Protein AF-A0A7X1L1H7-F1 (afdb_monomer_lite)

Radius of gyration: 25.66 Å; chains: 1; bounding box: 82×38×70 Å

Secondary structure (DSSP, 8-state):
-----PPTTTTS--TTTTPPP--------S---TT--------------------------EEE-TTS-EEE----TT--SSS-HHHHHHHHHHHHTS---HHHHHHHHHHTT----HHHHHHHHHH-HHHHHHTTSS--TTTS--TT---------------

pLDDT: mean 77.3, std 21.41, range [32.97, 98.25]

Sequence (163 aa):
MFFSKKRPGSKKRKKNRHLKIHDTLSISPENISEGSRFKGYDDYIVQDLVIKPYNIRFRMQRWQTPSGEYITGKLPEHIKGHYNINLVGYILHQYYHADVTQPLIFEQLLELGIDISSGQVNRIINENKDIFHAEKVGGVLKHGFNPKMVIISDDAGQFNSFP

Structure (mmCIF, N/CA/C/O backbone):
data_AF-A0A7X1L1H7-F1
#
_entry.id   AF-A0A7X1L1H7-F1
#
loop_
_atom_site.group_PDB
_atom_site.id
_atom_site.type_symbol
_atom_site.label_atom_id
_atom_site.label_alt_id
_atom_site.label_comp_id
_atom_site.label_asym_id
_atom_site.label_entity_id
_atom_site.label_seq_id
_atom_site.pdbx_PDB_ins_code
_atom_site.Cartn_x
_atom_site.Cartn_y
_atom_site.Cartn_z
_atom_site.occupancy
_atom_site.B_iso_or_equiv
_atom_site.auth_seq_id
_atom_site.auth_comp_id
_atom_site.auth_asym_id
_atom_site.auth_atom_id
_atom_site.pdbx_PDB_model_num
ATOM 1 N N . MET A 1 1 ? 31.788 -27.911 -44.602 1.00 32.97 1 MET A N 1
ATOM 2 C CA . MET A 1 1 ? 31.133 -27.841 -43.274 1.00 32.97 1 MET A CA 1
ATOM 3 C C . MET A 1 1 ? 31.280 -26.426 -42.733 1.00 32.97 1 MET A C 1
ATOM 5 O O . MET A 1 1 ? 32.377 -26.051 -42.343 1.00 32.97 1 MET A O 1
ATOM 9 N N . PHE A 1 2 ? 30.218 -25.618 -42.753 1.00 37.03 2 PHE A N 1
ATOM 10 C CA . PHE A 1 2 ? 30.241 -24.287 -42.140 1.00 37.03 2 PHE A CA 1
ATOM 11 C C . PHE A 1 2 ? 29.903 -24.418 -40.654 1.00 37.03 2 PHE A C 1
ATOM 13 O O . PHE A 1 2 ? 28.761 -24.694 -40.291 1.00 37.03 2 PHE A O 1
ATOM 20 N N . PHE A 1 3 ? 30.905 -24.252 -39.791 1.00 40.56 3 PHE A N 1
ATOM 21 C CA . PHE A 1 3 ? 30.689 -24.166 -38.351 1.00 40.56 3 PHE A CA 1
ATOM 22 C C . PHE A 1 3 ? 29.893 -22.895 -38.042 1.00 40.56 3 PHE A C 1
ATOM 24 O O . PHE A 1 3 ? 30.391 -21.779 -38.186 1.00 40.56 3 PHE A O 1
ATOM 31 N N . SER A 1 4 ? 28.639 -23.063 -37.617 1.00 47.09 4 SER A N 1
ATOM 32 C CA . SER A 1 4 ? 27.816 -21.955 -37.141 1.00 47.09 4 SER A CA 1
ATOM 33 C C . SER A 1 4 ? 28.407 -21.453 -35.817 1.00 47.09 4 SER A C 1
ATOM 35 O O . SER A 1 4 ? 28.351 -22.102 -34.768 1.00 47.09 4 SER A O 1
ATOM 37 N N . LYS A 1 5 ? 29.079 -20.300 -35.878 1.00 49.00 5 LYS A N 1
ATOM 38 C CA . LYS A 1 5 ? 29.622 -19.631 -34.695 1.00 49.00 5 LYS A CA 1
ATOM 39 C C . LYS A 1 5 ? 28.432 -19.115 -33.886 1.00 49.00 5 LYS A C 1
ATOM 41 O O . LYS A 1 5 ? 27.727 -18.204 -34.318 1.00 49.00 5 LYS A O 1
ATOM 46 N N . LYS A 1 6 ? 28.164 -19.733 -32.729 1.00 48.69 6 LYS A N 1
ATOM 47 C CA . LYS A 1 6 ? 27.073 -19.317 -31.831 1.00 48.69 6 LYS A CA 1
ATOM 48 C C . LYS A 1 6 ? 27.195 -17.820 -31.524 1.00 48.69 6 LYS A C 1
ATOM 50 O O . LYS A 1 6 ? 28.256 -17.361 -31.104 1.00 48.69 6 LYS A O 1
ATOM 55 N N . ARG A 1 7 ? 26.096 -17.077 -31.714 1.00 51.44 7 ARG A N 1
ATOM 56 C CA . ARG A 1 7 ? 26.032 -15.627 -31.472 1.00 51.44 7 ARG A CA 1
ATOM 57 C C . ARG A 1 7 ? 26.466 -15.293 -30.029 1.00 51.44 7 ARG A C 1
ATOM 59 O O . ARG A 1 7 ? 26.104 -16.044 -29.105 1.00 51.44 7 ARG A O 1
ATOM 66 N N . PRO A 1 8 ? 27.201 -14.185 -29.810 1.00 40.72 8 PRO A N 1
ATOM 67 C CA . PRO A 1 8 ? 27.507 -13.692 -28.469 1.00 40.72 8 PRO A CA 1
ATOM 68 C C . PRO A 1 8 ? 26.208 -13.529 -27.668 1.00 40.72 8 PRO A C 1
ATOM 70 O O . PRO A 1 8 ? 25.229 -12.992 -28.173 1.00 40.72 8 PRO A O 1
ATOM 73 N N . GLY A 1 9 ? 26.162 -14.051 -26.440 1.00 52.38 9 GLY A N 1
ATOM 74 C CA . GLY A 1 9 ? 24.956 -14.024 -25.598 1.00 52.38 9 GLY A CA 1
ATOM 75 C C . GLY A 1 9 ? 24.072 -15.276 -25.651 1.00 52.38 9 GLY A C 1
ATOM 76 O O . GLY A 1 9 ? 23.193 -15.411 -24.810 1.00 52.38 9 GLY A O 1
ATOM 77 N N . SER A 1 10 ? 24.351 -16.249 -26.526 1.00 55.50 10 SER A N 1
ATOM 78 C CA . SER A 1 10 ? 23.631 -17.541 -26.561 1.00 55.50 10 SER A CA 1
ATOM 79 C C . SER A 1 10 ? 23.728 -18.370 -25.268 1.00 55.50 10 SER A C 1
ATOM 81 O O . SER A 1 10 ? 22.893 -19.240 -25.035 1.00 55.50 10 SER A O 1
ATOM 83 N N . LYS A 1 11 ? 24.727 -18.087 -24.418 1.00 54.75 11 LYS A N 1
ATOM 84 C CA . LYS A 1 11 ? 24.893 -18.667 -23.074 1.00 54.75 11 LYS A CA 1
ATOM 85 C C . LYS A 1 11 ? 24.252 -17.835 -21.951 1.00 54.75 11 LYS A C 1
ATOM 87 O O . LYS A 1 11 ? 24.263 -18.277 -20.807 1.00 54.75 11 LYS A O 1
ATOM 92 N N . LYS A 1 12 ? 23.720 -16.634 -22.225 1.00 58.78 12 LYS A N 1
ATOM 93 C CA . LYS A 1 12 ? 23.050 -15.831 -21.189 1.00 58.78 12 LYS A CA 1
ATOM 94 C C . LYS A 1 12 ? 21.743 -16.525 -20.803 1.00 58.78 12 LYS A C 1
ATOM 96 O O . LYS A 1 12 ? 20.968 -16.921 -21.674 1.00 58.78 12 LYS A O 1
ATOM 101 N N . ARG A 1 13 ? 21.498 -16.665 -19.493 1.00 57.91 13 ARG A N 1
ATOM 102 C CA . ARG A 1 13 ? 20.214 -17.138 -18.952 1.00 57.91 13 ARG A CA 1
ATOM 103 C C . ARG A 1 13 ? 19.091 -16.371 -19.651 1.00 57.91 13 ARG A C 1
ATOM 105 O O . ARG A 1 13 ? 19.108 -15.141 -19.657 1.00 57.91 13 ARG A O 1
ATOM 112 N N . LYS A 1 14 ? 18.124 -17.087 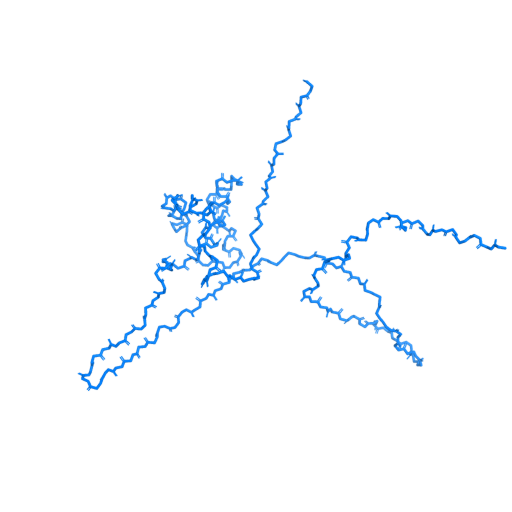-20.235 1.00 61.97 14 LYS A N 1
ATOM 113 C CA . LYS A 1 14 ? 16.901 -16.473 -20.768 1.00 61.97 14 LYS A CA 1
ATOM 114 C C . LYS A 1 14 ? 16.128 -15.886 -19.586 1.00 61.97 14 LYS A C 1
ATOM 116 O O . LYS A 1 14 ? 15.366 -16.604 -18.944 1.00 61.97 14 LYS A O 1
ATOM 121 N N . LYS A 1 15 ? 16.386 -14.613 -19.267 1.00 61.16 15 LYS A N 1
ATOM 122 C CA . LYS A 1 15 ? 15.861 -13.930 -18.072 1.00 61.16 15 LYS A CA 1
ATOM 123 C C . LYS A 1 15 ? 14.330 -14.003 -17.985 1.00 61.16 15 LYS A C 1
ATOM 125 O O . LYS A 1 15 ? 13.802 -14.109 -16.888 1.00 61.16 15 LYS A O 1
ATOM 130 N N . ASN A 1 16 ? 13.656 -14.089 -19.133 1.00 63.66 16 ASN A N 1
ATOM 131 C CA . ASN A 1 16 ? 12.207 -13.923 -19.225 1.00 63.66 16 ASN A CA 1
ATOM 132 C C . ASN A 1 16 ? 11.427 -15.226 -19.478 1.00 63.66 16 ASN A C 1
ATOM 134 O O . ASN A 1 16 ? 10.219 -15.184 -19.662 1.00 63.66 16 ASN A O 1
ATOM 138 N N . ARG A 1 17 ? 12.083 -16.399 -19.499 1.00 65.25 17 ARG A N 1
ATOM 139 C CA . ARG A 1 17 ? 11.444 -17.659 -19.949 1.00 65.25 17 ARG A CA 1
ATOM 140 C C . ARG A 1 17 ? 10.289 -18.139 -19.053 1.00 65.25 17 ARG A C 1
ATOM 142 O O . ARG A 1 17 ? 9.478 -18.933 -19.506 1.00 65.25 17 ARG A O 1
ATOM 149 N N . HIS A 1 18 ? 10.233 -17.681 -17.804 1.00 73.56 18 HIS A N 1
ATOM 150 C CA . HIS A 1 18 ? 9.209 -18.076 -16.831 1.00 73.56 18 HIS A CA 1
ATOM 151 C C . HIS A 1 18 ? 8.449 -16.874 -16.249 1.00 73.56 18 HIS A C 1
ATOM 153 O O . HIS A 1 18 ? 7.765 -17.024 -15.240 1.00 73.56 18 HIS A O 1
ATOM 159 N N . LEU A 1 19 ? 8.586 -15.679 -16.838 1.00 84.19 19 LEU A N 1
ATOM 160 C CA . LEU A 1 19 ? 7.821 -14.520 -16.381 1.00 84.19 19 LEU A CA 1
ATOM 161 C C . LEU A 1 19 ? 6.363 -14.683 -16.806 1.00 84.19 19 LEU A C 1
ATOM 163 O O . LEU A 1 19 ? 6.075 -14.917 -17.980 1.00 84.19 19 LEU A O 1
ATOM 167 N N . LYS A 1 20 ? 5.443 -14.533 -15.853 1.00 87.69 20 LYS A N 1
ATOM 168 C CA . LYS A 1 20 ? 4.022 -14.394 -16.159 1.00 87.69 20 LYS A CA 1
ATOM 169 C C . LYS A 1 20 ? 3.802 -13.027 -16.802 1.00 87.69 20 LYS A C 1
ATOM 171 O O . LYS A 1 20 ? 4.057 -12.003 -16.173 1.00 87.69 20 LYS A O 1
ATOM 176 N N . ILE A 1 21 ? 3.323 -13.022 -18.041 1.00 91.06 21 ILE A N 1
ATOM 177 C CA . ILE A 1 21 ? 2.909 -11.800 -18.731 1.00 91.06 21 ILE A CA 1
ATOM 178 C C . ILE A 1 21 ? 1.514 -11.421 -18.226 1.00 91.06 21 ILE A C 1
ATOM 180 O O . ILE A 1 21 ? 0.589 -12.230 -18.294 1.00 91.06 21 ILE A O 1
ATOM 184 N N . HIS A 1 22 ? 1.394 -10.227 -17.644 1.00 89.69 22 HIS A N 1
ATOM 185 C CA . HIS A 1 22 ? 0.140 -9.728 -17.068 1.00 89.69 22 HIS A CA 1
ATOM 186 C C . HIS A 1 22 ? -0.682 -8.903 -18.066 1.00 89.69 22 HIS A C 1
ATOM 188 O O . HIS A 1 22 ? -1.903 -8.878 -17.939 1.00 89.69 22 HIS A O 1
ATOM 194 N N . ASP A 1 23 ? -0.022 -8.273 -19.042 1.00 91.94 23 ASP A N 1
ATOM 195 C CA . ASP A 1 23 ? -0.640 -7.495 -20.117 1.00 91.94 23 ASP A CA 1
ATOM 196 C C . ASP A 1 23 ? 0.212 -7.587 -21.400 1.00 91.94 23 ASP A C 1
ATOM 198 O O . ASP A 1 23 ? 1.413 -7.859 -21.329 1.00 91.94 23 ASP A O 1
ATOM 202 N N . THR A 1 24 ? -0.391 -7.419 -22.577 1.00 94.94 24 THR A N 1
ATOM 203 C CA . THR A 1 24 ? 0.283 -7.468 -23.886 1.00 94.94 24 THR A CA 1
ATOM 204 C C . THR A 1 24 ? -0.227 -6.346 -24.775 1.00 94.94 24 THR A C 1
ATOM 206 O O . THR A 1 24 ? -1.372 -6.357 -25.220 1.00 94.94 24 THR A O 1
ATOM 209 N N . LEU A 1 25 ? 0.657 -5.397 -25.076 1.00 94.12 25 LEU A N 1
ATOM 210 C CA . LEU A 1 25 ? 0.363 -4.278 -25.960 1.00 94.12 25 LEU A CA 1
ATOM 211 C C . LEU A 1 25 ? 0.985 -4.540 -27.329 1.00 94.12 25 LEU A C 1
ATOM 213 O O . LEU A 1 25 ? 2.197 -4.716 -27.446 1.00 94.12 25 LEU A O 1
ATOM 217 N N . SER A 1 26 ? 0.152 -4.557 -28.369 1.00 93.81 26 SER A N 1
ATOM 218 C CA . SER A 1 26 ? 0.639 -4.609 -29.747 1.00 93.81 26 SER A CA 1
ATOM 219 C C . SER A 1 26 ? 0.935 -3.194 -30.238 1.00 93.81 26 SER A C 1
ATOM 221 O O . SER A 1 26 ? 0.061 -2.329 -30.226 1.00 93.81 26 SER A O 1
ATOM 223 N N . ILE A 1 27 ? 2.181 -2.953 -30.642 1.00 94.50 27 ILE A N 1
ATOM 224 C CA . ILE A 1 27 ? 2.627 -1.659 -31.161 1.00 94.50 27 ILE A CA 1
ATOM 225 C C . ILE A 1 27 ? 2.784 -1.802 -32.671 1.00 94.50 27 ILE A C 1
ATOM 227 O O . ILE A 1 27 ? 3.571 -2.622 -33.145 1.00 94.50 27 ILE A O 1
ATOM 231 N N . SER A 1 28 ? 2.011 -1.021 -33.425 1.00 94.19 28 SER A N 1
ATOM 232 C CA . SER A 1 28 ? 2.164 -0.946 -34.880 1.00 94.19 28 SER A CA 1
ATOM 233 C C . SER A 1 28 ? 3.277 0.044 -35.234 1.00 94.19 28 SER A C 1
ATOM 235 O O . SER A 1 28 ? 3.390 1.072 -34.564 1.00 94.19 28 SER A O 1
ATOM 237 N N . PRO A 1 29 ? 4.089 -0.219 -36.276 1.00 94.69 29 PRO A N 1
ATOM 238 C CA . PRO A 1 29 ? 4.992 0.790 -36.814 1.00 94.69 29 PRO A CA 1
ATOM 239 C C . PRO A 1 29 ? 4.212 2.042 -37.222 1.00 94.69 29 PRO A C 1
ATOM 241 O O . PRO A 1 29 ? 3.144 1.922 -37.820 1.00 94.69 29 PRO A O 1
ATOM 244 N N . GLU A 1 30 ? 4.756 3.228 -36.943 1.00 95.31 30 GLU A N 1
ATOM 245 C CA . GLU A 1 30 ? 4.111 4.502 -37.306 1.00 95.31 30 GLU A CA 1
ATOM 246 C C . GLU A 1 30 ? 3.869 4.622 -38.816 1.00 95.31 30 GLU A C 1
ATOM 248 O O . GLU A 1 30 ? 2.855 5.162 -39.243 1.00 95.31 30 GLU A O 1
ATOM 253 N N . ASN A 1 31 ? 4.785 4.078 -39.623 1.00 94.38 31 ASN A N 1
ATOM 254 C CA . ASN A 1 31 ? 4.695 4.075 -41.076 1.00 94.38 31 ASN A CA 1
ATOM 255 C C . ASN A 1 31 ? 4.874 2.654 -41.609 1.00 94.38 31 ASN A C 1
ATOM 257 O O . ASN A 1 31 ? 5.885 1.999 -41.344 1.00 94.38 31 ASN A O 1
ATOM 261 N N . ILE A 1 32 ? 3.904 2.195 -42.398 1.00 94.50 32 ILE A N 1
ATOM 262 C CA . ILE A 1 32 ? 3.936 0.906 -43.089 1.00 94.50 32 ILE A CA 1
ATOM 263 C C . ILE A 1 32 ? 3.886 1.204 -44.584 1.00 94.50 32 ILE A C 1
ATOM 265 O O . ILE A 1 32 ? 2.923 1.797 -45.066 1.00 94.50 32 ILE A O 1
ATOM 269 N N . SER A 1 33 ? 4.928 0.820 -45.321 1.00 95.69 33 SER A N 1
ATOM 270 C CA . SER A 1 33 ? 4.962 1.027 -46.768 1.00 95.69 33 SER A CA 1
ATOM 271 C C . SER A 1 33 ? 3.885 0.199 -47.468 1.00 95.69 33 SER A C 1
ATOM 273 O O . SER A 1 33 ? 3.625 -0.950 -47.095 1.00 95.69 33 SER A O 1
ATOM 275 N N . GLU A 1 34 ? 3.282 0.774 -48.507 1.00 93.94 34 GLU A N 1
ATOM 276 C CA . GLU A 1 34 ? 2.268 0.105 -49.319 1.00 93.94 34 GLU A CA 1
ATOM 277 C C . GLU A 1 34 ? 2.793 -1.229 -49.879 1.00 93.94 34 GLU A C 1
ATOM 279 O O . GLU A 1 34 ? 3.961 -1.359 -50.253 1.00 93.94 34 GLU A O 1
ATOM 284 N N . GLY A 1 35 ? 1.943 -2.257 -49.871 1.00 95.88 35 GLY A N 1
ATOM 285 C CA . GLY A 1 35 ? 2.323 -3.625 -50.243 1.00 95.88 35 GLY A CA 1
ATOM 286 C C . GLY A 1 35 ? 3.023 -4.429 -49.138 1.00 95.88 35 GLY A C 1
ATOM 287 O O . GLY A 1 35 ? 3.297 -5.617 -49.329 1.00 95.88 35 GLY A O 1
ATOM 288 N N . SER A 1 36 ? 3.289 -3.839 -47.967 1.00 94.62 36 SER A N 1
ATOM 289 C CA . SER A 1 36 ? 3.777 -4.588 -46.804 1.00 94.62 36 SER A CA 1
ATOM 290 C C . SER A 1 36 ? 2.739 -5.589 -46.297 1.00 94.62 36 SER A C 1
ATOM 292 O O . SER A 1 36 ? 1.539 -5.322 -46.290 1.00 94.62 36 SER A O 1
ATOM 294 N N . ARG A 1 37 ? 3.212 -6.740 -45.802 1.00 95.75 37 ARG A N 1
ATOM 295 C CA . ARG A 1 37 ? 2.375 -7.736 -45.117 1.00 95.75 37 ARG A CA 1
ATOM 296 C C . ARG A 1 37 ? 2.825 -7.933 -43.679 1.00 95.75 37 ARG A C 1
ATOM 298 O O . ARG A 1 37 ? 4.021 -7.908 -43.387 1.00 95.75 37 ARG A O 1
ATOM 305 N N . PHE A 1 38 ? 1.872 -8.218 -42.803 1.00 95.56 38 PHE A N 1
ATOM 306 C CA . PHE A 1 38 ? 2.165 -8.597 -41.429 1.00 95.56 38 PHE A CA 1
ATOM 307 C C . PHE A 1 38 ? 2.932 -9.930 -41.376 1.00 95.56 38 PHE A C 1
ATOM 309 O O . PHE A 1 38 ? 2.575 -10.888 -42.065 1.00 95.56 38 PHE A O 1
ATOM 316 N N . LYS A 1 39 ? 4.002 -9.991 -40.572 1.00 95.94 39 LYS A N 1
ATOM 317 C CA . LYS A 1 39 ? 4.869 -11.179 -40.436 1.00 95.94 39 LYS A CA 1
ATOM 318 C C . LYS A 1 39 ? 4.807 -11.828 -39.047 1.00 95.94 39 LYS A C 1
ATOM 320 O O . LYS A 1 39 ? 5.223 -12.974 -38.907 1.00 95.94 39 LYS A O 1
ATOM 325 N N . GLY A 1 40 ? 4.292 -11.124 -38.043 1.00 94.44 40 GLY A N 1
ATOM 326 C CA . GLY A 1 40 ? 4.301 -11.545 -36.643 1.00 94.44 40 GLY A CA 1
ATOM 327 C C . GLY A 1 40 ? 4.816 -10.438 -35.727 1.00 94.44 40 GLY A C 1
ATOM 328 O O . GLY A 1 40 ? 4.977 -9.298 -36.161 1.00 94.44 40 GLY A O 1
ATOM 329 N N . TYR A 1 41 ? 5.081 -10.799 -34.473 1.00 93.81 41 TYR A N 1
ATOM 330 C CA . TYR A 1 41 ? 5.599 -9.899 -33.446 1.00 93.81 41 TYR A CA 1
ATOM 331 C C . TYR A 1 41 ? 7.043 -10.255 -33.087 1.00 93.81 41 TYR A C 1
ATOM 333 O O . TYR A 1 41 ? 7.400 -11.433 -33.029 1.00 93.81 41 TYR A O 1
ATOM 341 N N . ASP A 1 42 ? 7.846 -9.229 -32.818 1.00 90.38 42 ASP A N 1
ATOM 342 C CA . ASP A 1 42 ? 9.113 -9.357 -32.105 1.00 90.38 42 ASP A CA 1
ATOM 343 C C . ASP A 1 42 ? 8.881 -8.898 -30.658 1.00 90.38 42 ASP A C 1
ATOM 345 O O . ASP A 1 42 ? 8.802 -7.702 -30.377 1.00 90.38 42 ASP A O 1
ATOM 349 N N . ASP A 1 43 ? 8.722 -9.853 -29.739 1.00 90.75 43 ASP A N 1
ATOM 350 C CA . ASP A 1 43 ? 8.334 -9.549 -28.358 1.00 90.75 43 ASP A CA 1
ATOM 351 C C . ASP A 1 43 ? 9.446 -8.823 -27.582 1.00 90.75 43 ASP A C 1
ATOM 353 O O . ASP A 1 43 ? 10.581 -9.305 -27.467 1.00 90.75 43 ASP A O 1
ATOM 357 N N . TYR A 1 44 ? 9.089 -7.703 -26.948 1.00 89.75 44 TYR A N 1
ATOM 358 C CA . TYR A 1 44 ? 9.927 -6.984 -25.989 1.00 89.75 44 TYR A CA 1
ATOM 359 C C . TYR A 1 44 ? 9.236 -6.941 -24.622 1.00 89.75 44 TYR A C 1
ATOM 361 O O . TYR A 1 44 ? 8.163 -6.364 -24.474 1.00 89.75 44 TYR A O 1
ATOM 369 N N . ILE A 1 45 ? 9.843 -7.577 -23.615 1.00 89.94 45 ILE A N 1
ATOM 370 C CA . ILE A 1 45 ? 9.237 -7.744 -22.285 1.00 89.94 45 ILE A CA 1
ATOM 371 C C . ILE A 1 45 ? 9.844 -6.738 -21.304 1.00 89.94 45 ILE A C 1
ATOM 373 O O . ILE A 1 45 ? 11.050 -6.787 -21.043 1.00 89.94 45 ILE A O 1
ATOM 377 N N . VAL A 1 46 ? 8.990 -5.905 -20.707 1.00 89.44 46 VAL A N 1
ATOM 378 C CA . VAL A 1 46 ? 9.302 -4.991 -19.596 1.00 89.44 46 VAL A CA 1
ATOM 379 C C . VAL A 1 46 ? 8.655 -5.523 -18.311 1.00 89.44 46 VAL A C 1
ATOM 381 O O . VAL A 1 46 ? 7.542 -6.043 -18.351 1.00 89.44 46 VAL A O 1
ATOM 384 N N . GLN A 1 47 ? 9.362 -5.436 -17.181 1.00 88.88 47 GLN A N 1
ATOM 385 C CA . GLN A 1 47 ? 8.808 -5.714 -15.851 1.00 88.88 47 GLN A CA 1
ATOM 386 C C . GLN A 1 47 ? 8.559 -4.391 -15.134 1.00 88.88 47 GLN A C 1
ATOM 388 O O . GLN A 1 47 ? 9.457 -3.553 -15.093 1.00 88.88 47 GLN A O 1
ATOM 393 N N . ASP A 1 48 ? 7.363 -4.240 -14.576 1.00 88.62 48 ASP A N 1
ATOM 394 C CA . ASP A 1 48 ? 6.906 -3.038 -13.876 1.00 88.62 48 ASP A CA 1
ATOM 395 C C . ASP A 1 48 ? 6.341 -3.404 -12.489 1.00 88.62 48 ASP A C 1
ATOM 397 O O . ASP A 1 48 ? 6.035 -4.574 -12.227 1.00 88.62 48 ASP A O 1
ATOM 401 N N . LEU A 1 49 ? 6.207 -2.415 -11.603 1.00 87.00 49 LEU A N 1
ATOM 402 C CA . LEU A 1 49 ? 5.687 -2.544 -10.243 1.00 87.00 49 LEU A CA 1
ATOM 403 C C . LEU A 1 49 ? 4.374 -1.763 -10.098 1.00 87.00 49 LEU A C 1
ATOM 405 O O . LEU A 1 49 ? 4.355 -0.537 -10.107 1.00 87.00 49 LEU A O 1
ATOM 409 N N . VAL A 1 50 ? 3.267 -2.482 -9.891 1.00 87.56 50 VAL A N 1
ATOM 410 C CA . VAL A 1 50 ? 1.944 -1.876 -9.676 1.00 87.56 50 VAL A CA 1
ATOM 411 C C . VAL A 1 50 ? 1.589 -1.907 -8.191 1.00 87.56 50 VAL A C 1
ATOM 413 O O . VAL A 1 50 ? 1.238 -2.963 -7.662 1.00 87.56 50 VAL A O 1
ATOM 416 N N . ILE A 1 51 ? 1.611 -0.744 -7.536 1.00 85.94 51 ILE A N 1
ATOM 417 C CA . ILE A 1 51 ? 1.124 -0.553 -6.161 1.00 85.94 51 ILE A CA 1
ATOM 418 C C . ILE A 1 51 ? -0.144 0.297 -6.216 1.00 85.94 51 ILE A C 1
ATOM 420 O O . ILE A 1 51 ? -0.156 1.360 -6.832 1.00 85.94 51 ILE A O 1
ATOM 424 N N . LYS A 1 52 ? -1.232 -0.184 -5.607 1.00 87.25 52 LYS A N 1
ATOM 425 C CA . LYS A 1 52 ? -2.502 0.550 -5.534 1.00 87.25 52 LYS A CA 1
ATOM 426 C C . LYS A 1 52 ? -3.386 0.071 -4.380 1.00 87.25 52 LYS A C 1
ATOM 428 O O . LYS A 1 52 ? -3.275 -1.095 -3.986 1.00 87.25 52 LYS A O 1
ATOM 433 N N . PRO A 1 53 ? -4.329 0.902 -3.905 1.00 90.94 53 PRO A N 1
ATOM 434 C CA . PRO A 1 53 ? -5.353 0.489 -2.961 1.00 90.94 53 PRO A CA 1
ATOM 435 C C . PRO A 1 53 ? -6.220 -0.634 -3.526 1.00 90.94 53 PRO A C 1
ATOM 437 O O . PRO A 1 53 ? -6.530 -0.677 -4.722 1.00 90.94 53 PRO A O 1
ATOM 440 N N . TYR A 1 54 ? -6.668 -1.524 -2.645 1.00 89.75 54 TYR A N 1
ATOM 441 C CA . TYR A 1 54 ? -7.627 -2.570 -2.981 1.00 89.75 54 TYR A CA 1
ATOM 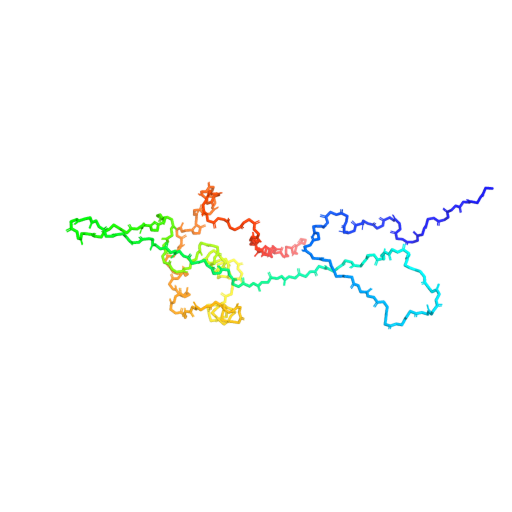442 C C . TYR A 1 54 ? -8.820 -2.521 -2.025 1.00 89.75 54 TYR A C 1
ATOM 444 O O . TYR A 1 54 ? -8.835 -3.165 -0.976 1.00 89.75 54 TYR A O 1
ATOM 452 N N . ASN A 1 55 ? -9.824 -1.728 -2.400 1.00 90.50 55 ASN A N 1
ATOM 453 C CA . ASN A 1 55 ? -10.984 -1.443 -1.561 1.00 90.50 55 ASN A CA 1
ATOM 454 C C . ASN A 1 55 ? -12.072 -2.510 -1.744 1.00 90.50 55 ASN A C 1
ATOM 456 O O . ASN A 1 55 ? -12.529 -2.761 -2.860 1.00 90.50 55 ASN A O 1
ATOM 460 N N . ILE A 1 56 ? -12.521 -3.114 -0.641 1.00 87.81 56 ILE A N 1
ATOM 461 C CA . ILE A 1 56 ? -13.580 -4.132 -0.632 1.00 87.81 56 ILE A CA 1
ATOM 462 C C . ILE A 1 56 ? -14.827 -3.545 0.035 1.00 87.81 56 ILE A C 1
ATOM 464 O O . ILE A 1 56 ? -14.771 -3.075 1.169 1.00 87.81 56 ILE A O 1
ATOM 468 N N . ARG A 1 57 ? -15.975 -3.597 -0.653 1.00 91.19 57 ARG A N 1
ATOM 469 C CA . ARG A 1 57 ? -17.273 -3.184 -0.100 1.00 91.19 57 ARG A CA 1
ATOM 470 C C . ARG A 1 57 ? -18.086 -4.402 0.330 1.00 91.19 57 ARG A C 1
ATOM 472 O O . ARG A 1 57 ? -18.612 -5.121 -0.517 1.00 91.19 57 ARG A O 1
ATOM 479 N N . PHE A 1 58 ? -18.280 -4.564 1.635 1.00 89.00 58 PHE A N 1
ATOM 480 C CA . PHE A 1 58 ? -19.239 -5.524 2.182 1.00 89.00 58 PHE A CA 1
ATOM 481 C C . PHE A 1 58 ? -20.639 -4.907 2.203 1.00 89.00 58 PHE A C 1
ATOM 483 O O . PHE A 1 58 ? -20.875 -3.892 2.856 1.00 89.00 58 PHE A O 1
ATOM 49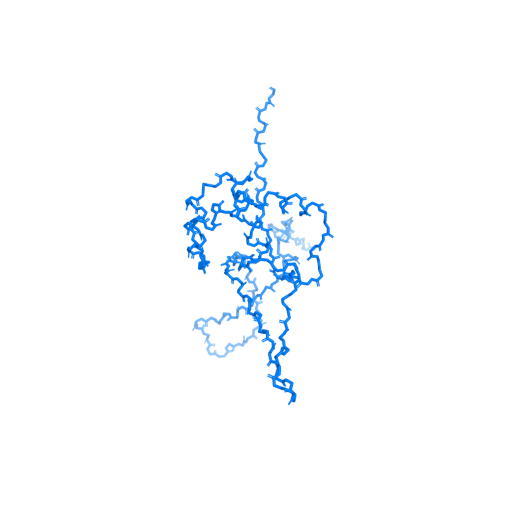0 N N . ARG A 1 59 ? -21.576 -5.499 1.457 1.00 92.31 59 ARG A N 1
ATOM 491 C CA . ARG A 1 59 ? -22.981 -5.072 1.443 1.00 92.31 59 ARG A CA 1
ATOM 492 C C . ARG A 1 59 ? -23.789 -6.007 2.326 1.00 92.31 59 ARG A C 1
ATOM 494 O O . ARG A 1 59 ? -24.160 -7.098 1.900 1.00 92.31 59 ARG A O 1
ATOM 501 N N . MET A 1 60 ? -24.055 -5.567 3.549 1.00 93.44 60 MET A N 1
ATOM 502 C CA . MET A 1 60 ? -24.860 -6.341 4.486 1.00 93.44 60 MET A CA 1
ATOM 503 C C . MET A 1 60 ? -26.316 -6.287 4.041 1.00 93.44 60 MET A C 1
ATOM 505 O O . MET A 1 60 ? -26.911 -5.211 3.977 1.00 93.44 60 MET A O 1
ATOM 509 N N . GLN A 1 61 ? -26.884 -7.441 3.698 1.00 95.94 61 GLN A N 1
ATOM 510 C CA . GLN A 1 61 ? -28.316 -7.513 3.441 1.00 95.94 61 GLN A CA 1
ATOM 511 C C . GLN A 1 61 ? -29.080 -7.197 4.725 1.00 95.94 61 GLN A C 1
ATOM 513 O O . GLN A 1 61 ? -28.660 -7.593 5.813 1.00 95.94 61 GLN A O 1
ATOM 518 N N . ARG A 1 62 ? -30.209 -6.509 4.586 1.00 97.25 62 ARG A N 1
ATOM 519 C CA . ARG A 1 62 ? -31.144 -6.235 5.670 1.00 97.25 62 ARG A CA 1
ATOM 520 C C . ARG A 1 62 ? -32.544 -6.547 5.162 1.00 97.25 62 ARG A C 1
ATOM 522 O O . ARG A 1 62 ? -32.971 -5.978 4.164 1.00 97.25 62 ARG A O 1
ATOM 529 N N . TRP A 1 63 ? -33.221 -7.458 5.837 1.00 96.94 63 TRP A N 1
ATOM 530 C CA . TRP A 1 63 ? -34.553 -7.941 5.499 1.00 96.94 63 TRP A CA 1
ATOM 531 C C . TRP A 1 63 ? -35.516 -7.549 6.610 1.00 96.94 63 TRP A C 1
ATOM 533 O O . TRP A 1 63 ? -35.125 -7.559 7.776 1.00 96.94 63 TRP A O 1
ATOM 543 N N . GLN A 1 64 ? -36.751 -7.208 6.258 1.00 97.12 64 GLN A N 1
ATOM 544 C CA . GLN A 1 64 ? -37.822 -7.022 7.230 1.00 97.12 64 GLN A CA 1
ATOM 545 C C . GLN A 1 64 ? -38.650 -8.308 7.301 1.00 97.12 64 GLN A C 1
ATOM 547 O O . GLN A 1 64 ? -39.015 -8.866 6.265 1.00 97.12 64 GLN A O 1
ATOM 552 N N . THR A 1 65 ? -38.916 -8.807 8.503 1.00 96.00 65 THR A N 1
ATOM 553 C CA . THR A 1 65 ? -39.810 -9.948 8.712 1.00 96.00 65 THR A CA 1
ATOM 554 C C . THR A 1 65 ? -41.268 -9.516 8.519 1.00 96.00 65 THR A C 1
ATOM 556 O O . THR A 1 65 ? -41.582 -8.331 8.652 1.00 96.00 65 THR A O 1
ATOM 559 N N . PRO A 1 66 ? -42.206 -10.453 8.287 1.00 96.69 66 PRO A N 1
ATOM 560 C CA . PRO A 1 66 ? -43.636 -10.134 8.289 1.00 96.69 66 PRO A CA 1
ATOM 561 C C . PRO A 1 66 ? -44.138 -9.518 9.608 1.00 96.69 66 PRO A C 1
ATOM 563 O O . PRO A 1 66 ? -45.131 -8.799 9.601 1.00 96.69 66 PRO A O 1
ATOM 566 N N . SER A 1 67 ? -43.447 -9.769 10.729 1.00 95.12 67 SER A N 1
ATOM 567 C CA . SER A 1 67 ? -43.732 -9.160 12.037 1.00 95.12 67 SER A CA 1
ATOM 568 C C . SER A 1 67 ? -43.154 -7.748 12.209 1.00 95.12 67 SER A C 1
ATOM 570 O O . SER A 1 67 ? -43.393 -7.115 13.233 1.00 95.12 67 SER A O 1
ATOM 572 N N . GLY A 1 68 ? -42.406 -7.237 11.225 1.00 95.19 68 GLY A N 1
ATOM 573 C CA . GLY A 1 68 ? -41.817 -5.897 11.232 1.00 95.19 68 GLY A CA 1
ATOM 574 C C . GLY A 1 68 ? -40.389 -5.808 11.785 1.00 95.19 68 GLY A C 1
ATOM 575 O O . GLY A 1 68 ? -39.798 -4.729 11.735 1.00 95.19 68 GLY A O 1
ATOM 576 N N . GLU A 1 69 ? -39.809 -6.910 12.264 1.00 96.31 69 GLU A N 1
ATOM 577 C CA . GLU A 1 69 ? -38.430 -6.974 12.767 1.00 96.31 69 GLU A CA 1
ATOM 578 C C . GLU A 1 69 ? -37.398 -6.958 11.631 1.00 96.31 69 GLU A C 1
ATOM 580 O O . GLU A 1 69 ? -37.716 -7.253 10.481 1.00 96.31 69 GLU A O 1
ATOM 585 N N . TYR A 1 70 ? -36.135 -6.648 11.940 1.00 96.12 70 TYR A N 1
ATOM 586 C CA . TYR A 1 70 ? -35.056 -6.630 10.948 1.00 96.12 70 TYR A CA 1
ATOM 587 C C . TYR A 1 70 ? -34.057 -7.770 11.145 1.00 96.12 70 TYR A C 1
ATOM 589 O O . TYR A 1 70 ? -33.457 -7.907 12.207 1.00 96.12 70 TYR A O 1
ATOM 597 N N . ILE A 1 71 ? -33.776 -8.505 10.070 1.00 96.19 71 ILE A N 1
ATOM 598 C CA . ILE A 1 71 ? -32.688 -9.484 9.987 1.00 96.19 71 ILE A CA 1
ATOM 599 C C . ILE A 1 71 ? -31.565 -8.863 9.161 1.00 96.19 71 ILE A C 1
ATOM 601 O O . ILE A 1 71 ? -31.759 -8.543 7.990 1.00 96.19 71 ILE A O 1
ATOM 605 N N . THR A 1 72 ? -30.385 -8.689 9.757 1.00 96.38 72 THR A N 1
ATOM 606 C CA . THR A 1 72 ? -29.219 -8.106 9.073 1.00 96.38 72 THR A CA 1
ATOM 607 C C . THR A 1 72 ? -28.102 -9.135 8.957 1.00 96.38 72 THR A C 1
ATOM 609 O O . THR A 1 72 ? -27.811 -9.856 9.912 1.00 96.38 72 THR A O 1
ATOM 612 N N . GLY A 1 73 ? -27.462 -9.202 7.790 1.00 93.56 73 GLY A N 1
ATOM 613 C CA . GLY A 1 73 ? -26.253 -9.995 7.595 1.00 93.56 73 GLY A CA 1
ATOM 614 C C . GLY A 1 73 ? -25.125 -9.523 8.516 1.00 93.56 73 GLY A C 1
ATOM 615 O O . GLY A 1 73 ? -25.051 -8.347 8.872 1.00 93.56 73 GLY A O 1
ATOM 616 N N . LYS A 1 74 ? -24.216 -10.430 8.877 1.00 89.88 74 LYS A N 1
ATOM 617 C CA . LYS A 1 74 ? -23.064 -10.136 9.744 1.00 89.88 74 LYS A CA 1
ATOM 618 C C . LYS A 1 74 ? -21.764 -10.172 8.952 1.00 89.88 74 LYS A C 1
ATOM 620 O O . LYS A 1 74 ? -21.617 -10.992 8.047 1.00 89.88 74 LYS A O 1
ATOM 625 N N . LEU A 1 75 ? -20.843 -9.265 9.275 1.00 85.75 75 LEU A N 1
ATOM 626 C CA . LEU A 1 75 ? -19.484 -9.346 8.750 1.00 85.75 75 LEU A CA 1
ATOM 627 C C . LEU A 1 75 ? -18.827 -10.647 9.243 1.00 85.75 75 LEU A C 1
ATOM 629 O O . LEU A 1 75 ? -19.126 -11.084 10.358 1.00 85.75 75 LEU A O 1
ATOM 633 N N . PRO A 1 76 ? -17.939 -11.266 8.447 1.00 81.75 76 PRO A N 1
ATOM 634 C CA . PRO A 1 76 ? -17.104 -12.356 8.933 1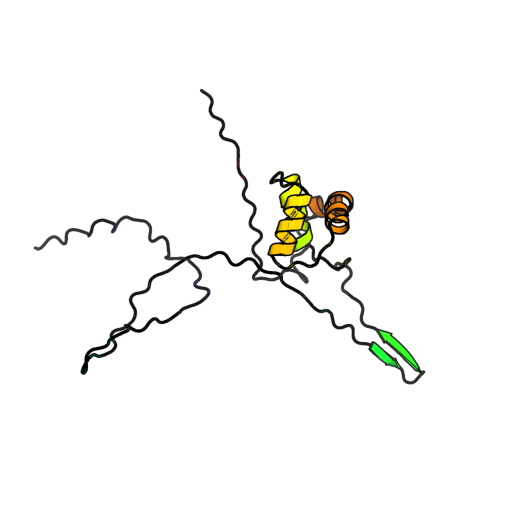.00 81.75 76 PRO A CA 1
ATOM 635 C C . PRO A 1 76 ? -16.315 -11.936 10.182 1.00 81.75 76 PRO A C 1
ATOM 637 O O . PRO A 1 76 ? -15.768 -10.837 10.222 1.00 81.75 76 PRO A O 1
ATOM 640 N N . GLU A 1 77 ? -16.199 -12.823 11.174 1.00 76.44 77 GLU A N 1
ATOM 641 C CA . GLU A 1 77 ? -15.579 -12.518 12.481 1.00 76.44 77 GLU A CA 1
ATOM 642 C C . GLU A 1 77 ? -14.118 -12.049 12.397 1.00 76.44 77 GLU A C 1
ATOM 644 O O . GLU A 1 77 ? -13.638 -11.314 13.261 1.00 76.44 77 GLU A O 1
ATOM 649 N N . HIS A 1 78 ? -13.408 -12.462 11.346 1.00 72.00 78 HIS A N 1
ATOM 650 C CA . HIS A 1 78 ? -12.018 -12.076 11.112 1.00 72.00 78 HIS A CA 1
ATOM 651 C C . HIS A 1 78 ? -11.864 -10.636 10.597 1.00 72.00 78 HIS A C 1
ATOM 653 O O . HIS A 1 78 ? -10.749 -10.123 10.568 1.00 72.00 78 HIS A O 1
ATOM 659 N N . ILE A 1 79 ? -12.951 -9.975 10.186 1.00 74.88 79 ILE A N 1
ATOM 660 C CA . ILE A 1 79 ? -12.920 -8.584 9.731 1.00 74.88 79 ILE A CA 1
ATOM 661 C C . ILE A 1 79 ? -13.166 -7.676 10.930 1.00 74.88 79 ILE A C 1
ATOM 663 O O . ILE A 1 79 ? -14.289 -7.550 11.418 1.00 74.88 79 ILE A O 1
ATOM 667 N N . LYS A 1 80 ? -12.099 -7.022 11.390 1.00 74.56 80 LYS A N 1
ATOM 668 C CA . LYS A 1 80 ? -12.140 -6.045 12.479 1.00 74.56 80 LYS A CA 1
ATOM 669 C C . LYS A 1 80 ? -11.644 -4.693 11.969 1.00 74.56 80 LYS A C 1
ATOM 671 O O . LYS A 1 80 ? -10.519 -4.585 11.497 1.00 74.56 80 LYS A O 1
ATOM 676 N N . GLY A 1 81 ? -12.482 -3.664 12.083 1.00 83.31 81 GLY A N 1
ATOM 677 C CA . GLY A 1 81 ? -12.154 -2.307 11.637 1.00 83.31 81 GLY A CA 1
ATOM 678 C C . GLY A 1 81 ? -12.238 -2.106 10.118 1.00 83.31 81 GLY A C 1
ATOM 679 O O . GLY A 1 81 ? -12.899 -2.864 9.410 1.00 83.31 81 GLY A O 1
ATOM 680 N N . HIS A 1 82 ? -11.596 -1.040 9.635 1.00 88.12 82 HIS A N 1
ATOM 681 C CA . HIS A 1 82 ? -11.683 -0.582 8.241 1.00 88.12 82 HIS A CA 1
ATOM 682 C C . HIS A 1 82 ? -10.465 -0.948 7.380 1.00 88.12 82 HIS A C 1
ATOM 684 O O . HIS A 1 82 ? -10.537 -0.850 6.157 1.00 88.12 82 HIS A O 1
ATOM 690 N N . TYR A 1 83 ? -9.371 -1.402 7.996 1.00 88.00 83 TYR A N 1
ATOM 691 C CA . TYR A 1 83 ? -8.133 -1.761 7.305 1.00 88.00 83 TYR A CA 1
ATOM 692 C C . TYR A 1 83 ? -7.930 -3.269 7.371 1.00 88.00 83 TYR A C 1
ATOM 694 O O . TYR A 1 83 ? -7.928 -3.864 8.445 1.00 88.00 83 TYR A O 1
ATOM 702 N N . ASN A 1 84 ? -7.791 -3.893 6.204 1.00 84.38 84 ASN A N 1
ATOM 703 C CA . ASN A 1 84 ? -7.615 -5.336 6.117 1.00 84.38 84 ASN A CA 1
ATOM 704 C C . ASN A 1 84 ? -6.219 -5.752 6.617 1.00 84.38 84 ASN A C 1
ATOM 706 O O . ASN A 1 84 ? -5.276 -4.958 6.586 1.00 84.38 84 ASN A O 1
ATOM 710 N N . ILE A 1 85 ? -6.084 -7.021 7.000 1.00 80.75 85 ILE A N 1
ATOM 711 C CA . ILE A 1 85 ? -4.875 -7.617 7.574 1.00 80.75 85 ILE A CA 1
ATOM 712 C C . ILE A 1 85 ? -3.618 -7.340 6.750 1.00 80.75 85 ILE A C 1
ATOM 714 O O . ILE A 1 85 ? -2.586 -7.025 7.316 1.00 80.75 85 ILE A O 1
ATOM 718 N N . ASN A 1 86 ? -3.716 -7.355 5.420 1.00 81.38 86 ASN A N 1
ATOM 719 C CA . ASN A 1 86 ? -2.552 -7.142 4.559 1.00 81.38 86 ASN A CA 1
ATOM 720 C C . ASN A 1 86 ? -2.036 -5.693 4.606 1.00 81.38 86 ASN A C 1
ATOM 722 O O . ASN A 1 86 ? -0.834 -5.470 4.533 1.00 81.38 86 ASN A O 1
ATOM 726 N N . LEU A 1 87 ? -2.929 -4.702 4.733 1.00 88.50 87 LEU A N 1
ATOM 727 C CA . LEU A 1 87 ? -2.522 -3.301 4.892 1.00 88.50 87 LEU A CA 1
ATOM 728 C C . LEU A 1 87 ? -1.945 -3.066 6.291 1.00 88.50 87 LEU A C 1
ATOM 730 O O . LEU A 1 87 ? -0.941 -2.378 6.436 1.00 88.50 87 LEU A O 1
ATOM 734 N N . VAL A 1 88 ? -2.553 -3.679 7.309 1.00 88.38 88 VAL A N 1
ATOM 735 C CA . VAL A 1 88 ? -2.024 -3.674 8.678 1.00 88.38 88 VAL A CA 1
ATOM 736 C C . VAL A 1 88 ? -0.623 -4.293 8.710 1.00 88.38 88 VAL A C 1
ATOM 738 O O . VAL A 1 88 ? 0.301 -3.656 9.201 1.00 88.38 88 VAL A O 1
ATOM 741 N N . GLY A 1 89 ? -0.442 -5.479 8.126 1.00 84.88 89 GLY A N 1
ATOM 742 C CA . GLY A 1 89 ? 0.844 -6.170 8.027 1.00 84.88 89 GLY A CA 1
ATOM 743 C C . GLY A 1 89 ? 1.894 -5.349 7.282 1.00 84.88 89 GLY A C 1
ATOM 744 O O . GLY A 1 89 ? 3.012 -5.222 7.767 1.00 84.88 89 GLY A O 1
ATOM 745 N N . TYR A 1 90 ? 1.521 -4.698 6.174 1.00 88.25 90 TYR A N 1
ATOM 746 C CA . TYR A 1 90 ? 2.399 -3.760 5.469 1.00 88.25 90 TYR A CA 1
ATOM 747 C C . TYR A 1 90 ? 2.876 -2.620 6.382 1.00 88.25 90 TYR A C 1
ATOM 749 O O . TYR A 1 90 ? 4.075 -2.390 6.489 1.00 88.25 90 TYR A O 1
ATOM 757 N N . ILE A 1 91 ? 1.967 -1.946 7.095 1.00 91.62 91 ILE A N 1
ATOM 758 C CA . ILE A 1 91 ? 2.312 -0.845 8.014 1.00 91.62 91 ILE A CA 1
ATOM 759 C C . ILE A 1 91 ? 3.254 -1.321 9.125 1.00 91.62 91 ILE A C 1
ATOM 761 O O . ILE A 1 91 ? 4.255 -0.665 9.415 1.00 91.62 91 ILE A O 1
ATOM 765 N N . LEU A 1 92 ? 2.945 -2.466 9.738 1.00 89.81 92 LEU A N 1
ATOM 766 C CA . LEU A 1 92 ? 3.756 -3.041 10.810 1.00 89.81 92 LEU A CA 1
ATOM 767 C C . LEU A 1 92 ? 5.141 -3.458 10.310 1.00 89.81 92 LEU A C 1
ATOM 769 O O . LEU A 1 92 ? 6.130 -3.189 10.985 1.00 89.81 92 LEU A O 1
ATOM 773 N N . HIS A 1 93 ? 5.226 -4.055 9.120 1.00 86.88 93 HIS A N 1
ATOM 774 C CA . HIS A 1 93 ? 6.494 -4.400 8.487 1.00 86.88 93 HIS A CA 1
ATOM 775 C C . HIS A 1 93 ? 7.343 -3.152 8.220 1.00 86.88 93 HIS A C 1
ATOM 777 O O . HIS A 1 93 ? 8.514 -3.122 8.591 1.00 86.88 93 HIS A O 1
ATOM 783 N N . GLN A 1 94 ? 6.755 -2.107 7.627 1.00 90.62 94 GLN A N 1
ATOM 784 C CA . GLN A 1 94 ? 7.466 -0.856 7.353 1.00 90.62 94 GLN A CA 1
ATOM 785 C C . GLN A 1 94 ? 8.052 -0.249 8.631 1.00 90.62 94 GLN A C 1
ATOM 787 O O . GLN A 1 94 ? 9.186 0.215 8.626 1.00 90.62 94 GLN A O 1
ATOM 792 N N . TYR A 1 95 ? 7.302 -0.294 9.732 1.00 92.94 95 TYR A N 1
ATOM 793 C CA . TYR A 1 95 ? 7.749 0.271 10.998 1.00 92.94 95 TYR A CA 1
ATOM 794 C C . TYR A 1 95 ? 8.790 -0.597 11.722 1.00 92.94 95 TYR A C 1
ATOM 796 O O . TYR A 1 95 ? 9.797 -0.076 12.184 1.00 92.94 95 TYR A O 1
ATOM 804 N N . TYR A 1 96 ? 8.559 -1.910 11.843 1.00 87.00 96 TYR A N 1
ATOM 805 C CA . TYR A 1 96 ? 9.389 -2.791 12.677 1.00 87.00 96 TYR A CA 1
ATOM 806 C C . TYR A 1 96 ? 10.563 -3.452 11.954 1.00 87.00 96 TYR A C 1
ATOM 808 O O . TYR A 1 96 ? 11.521 -3.843 12.615 1.00 87.00 96 TYR A O 1
ATOM 816 N N . HIS A 1 97 ? 10.477 -3.637 10.636 1.00 82.69 97 HIS A N 1
ATOM 817 C CA . HIS A 1 97 ? 11.510 -4.328 9.858 1.00 82.69 97 HIS A CA 1
ATOM 818 C C . HIS A 1 97 ? 12.248 -3.421 8.883 1.00 82.69 97 HIS A C 1
ATOM 820 O O . HIS A 1 97 ? 13.401 -3.700 8.579 1.00 82.69 97 HIS A O 1
ATOM 826 N N . ALA A 1 98 ? 11.606 -2.356 8.403 1.00 85.88 98 ALA A N 1
ATOM 827 C CA . ALA A 1 98 ? 12.228 -1.407 7.481 1.00 85.88 98 ALA A CA 1
ATOM 828 C C . ALA A 1 98 ? 12.581 -0.057 8.135 1.00 85.88 98 ALA A C 1
ATOM 830 O O . ALA A 1 98 ? 12.989 0.861 7.427 1.00 85.88 98 ALA A O 1
ATOM 831 N N . ASP A 1 99 ? 12.400 0.075 9.458 1.00 92.44 99 ASP A N 1
ATOM 832 C CA . ASP A 1 99 ? 12.699 1.280 10.251 1.00 92.44 99 ASP A CA 1
ATOM 833 C C . ASP A 1 99 ? 12.106 2.588 9.676 1.00 92.44 99 ASP A C 1
ATOM 835 O O . ASP A 1 99 ? 12.629 3.689 9.877 1.00 92.44 99 ASP A O 1
ATOM 839 N N . VAL A 1 100 ? 10.981 2.498 8.956 1.00 94.81 100 VAL A N 1
ATOM 840 C CA . VAL A 1 100 ? 10.302 3.669 8.392 1.00 94.81 100 VAL A CA 1
ATOM 841 C C . VAL A 1 100 ? 9.554 4.396 9.505 1.00 94.81 100 VAL A C 1
ATOM 843 O O . VAL A 1 100 ? 8.779 3.809 10.263 1.00 94.81 100 VAL A O 1
ATOM 846 N N . THR A 1 101 ? 9.753 5.709 9.602 1.00 96.75 101 THR A N 1
ATOM 847 C CA . THR A 1 101 ? 9.109 6.521 10.641 1.00 96.75 101 THR A CA 1
ATOM 848 C C . THR A 1 101 ? 7.596 6.625 10.415 1.00 96.75 101 THR A C 1
ATOM 850 O O . THR A 1 101 ? 7.123 6.643 9.279 1.00 96.75 101 THR A O 1
ATOM 853 N N . GLN A 1 102 ? 6.809 6.745 11.494 1.00 97.06 102 GLN A N 1
ATOM 854 C CA . GLN A 1 102 ? 5.345 6.859 11.374 1.00 97.06 102 GLN A CA 1
ATOM 855 C C . GLN A 1 102 ? 4.880 8.013 10.461 1.00 97.06 102 GLN A C 1
ATOM 857 O O . GLN A 1 102 ? 3.943 7.785 9.694 1.00 97.06 102 GLN A O 1
ATOM 862 N N . PRO A 1 103 ? 5.499 9.218 10.490 1.00 97.81 103 PRO A N 1
ATOM 863 C CA . PRO A 1 103 ? 5.136 10.295 9.568 1.00 97.81 103 PRO A CA 1
ATOM 864 C C . PRO A 1 103 ? 5.344 9.920 8.096 1.00 97.81 103 PRO A C 1
ATOM 866 O O . PRO A 1 103 ? 4.448 10.145 7.292 1.00 97.81 103 PRO A O 1
ATOM 869 N N . LEU A 1 104 ? 6.464 9.270 7.759 1.00 97.88 104 LEU A N 1
ATOM 870 C CA . LEU A 1 104 ? 6.744 8.841 6.385 1.00 97.88 104 LEU A CA 1
ATOM 871 C C . LEU A 1 104 ? 5.813 7.713 5.931 1.00 97.88 104 LEU A C 1
ATOM 873 O O . LEU A 1 104 ? 5.361 7.713 4.790 1.00 97.88 104 LEU A O 1
ATOM 877 N N . ILE A 1 105 ? 5.474 6.773 6.822 1.00 97.06 105 ILE A N 1
ATOM 878 C CA . ILE A 1 105 ? 4.457 5.750 6.531 1.00 97.06 105 ILE A CA 1
ATOM 879 C C . ILE A 1 105 ? 3.118 6.424 6.225 1.00 97.06 105 ILE A C 1
ATOM 881 O O . ILE A 1 105 ? 2.453 6.066 5.258 1.00 97.06 105 ILE A O 1
ATOM 885 N N . PHE A 1 106 ? 2.712 7.398 7.038 1.00 98.25 106 PHE A N 1
ATOM 886 C CA . PHE A 1 106 ? 1.468 8.130 6.832 1.00 98.25 106 PHE A CA 1
ATOM 887 C C . PHE A 1 106 ? 1.444 8.863 5.481 1.00 98.25 106 PHE A C 1
ATOM 889 O O . PHE A 1 106 ? 0.494 8.680 4.723 1.00 98.25 106 PHE A O 1
ATOM 896 N N . GLU A 1 107 ? 2.492 9.622 5.153 1.00 97.88 107 GLU A N 1
ATOM 897 C CA . GLU A 1 107 ? 2.626 10.317 3.865 1.00 97.88 107 GLU A CA 1
ATOM 898 C C . GLU A 1 107 ? 2.563 9.338 2.687 1.00 97.88 107 GLU A C 1
ATOM 900 O O . GLU A 1 107 ? 1.747 9.512 1.783 1.00 97.88 107 GLU A O 1
ATOM 905 N N . GLN A 1 108 ? 3.329 8.245 2.752 1.00 95.88 108 GLN A N 1
ATOM 906 C CA . GLN A 1 108 ? 3.337 7.211 1.720 1.00 95.88 108 GLN A CA 1
ATOM 907 C C . GLN A 1 108 ? 1.944 6.601 1.500 1.00 95.88 108 GLN A C 1
ATOM 909 O O . GLN A 1 108 ? 1.529 6.375 0.364 1.00 95.88 108 GLN A O 1
ATOM 914 N N . LEU A 1 109 ? 1.201 6.316 2.572 1.00 96.25 109 LEU A N 1
ATOM 915 C CA . LEU A 1 109 ? -0.150 5.765 2.464 1.00 96.25 109 LEU A CA 1
ATOM 916 C C . LEU A 1 109 ? -1.103 6.743 1.766 1.00 96.25 109 LEU A C 1
ATOM 918 O O . LEU A 1 109 ? -1.886 6.310 0.919 1.00 96.25 109 LEU A O 1
ATOM 922 N N . LEU A 1 110 ? -1.004 8.042 2.063 1.00 97.06 110 LEU A N 1
ATOM 923 C CA . LEU A 1 110 ? -1.801 9.068 1.389 1.00 97.06 110 LEU A CA 1
ATOM 924 C C . LEU A 1 110 ? -1.445 9.194 -0.096 1.00 97.06 110 LEU A C 1
ATOM 926 O O . LEU A 1 110 ? -2.350 9.255 -0.926 1.00 97.06 110 LEU A O 1
ATOM 930 N N . GLU A 1 111 ? -0.157 9.175 -0.447 1.00 95.75 111 GLU A N 1
ATOM 931 C CA . GLU A 1 111 ? 0.306 9.201 -1.844 1.00 95.75 111 GLU A CA 1
ATOM 932 C C . GLU A 1 111 ? -0.197 7.992 -2.638 1.00 95.75 111 GLU A C 1
ATOM 934 O O . GLU A 1 111 ? -0.593 8.113 -3.798 1.00 95.75 111 GLU A O 1
ATOM 939 N N . LEU A 1 112 ? -0.253 6.826 -1.991 1.00 94.31 112 LEU A N 1
ATOM 940 C CA . LEU A 1 112 ? -0.841 5.620 -2.563 1.00 94.31 112 LEU A CA 1
ATOM 941 C C . LEU A 1 112 ? -2.375 5.679 -2.640 1.00 94.31 112 LEU A C 1
ATOM 943 O O . LEU A 1 112 ? -2.975 4.784 -3.227 1.00 94.31 112 LEU A O 1
ATOM 947 N N . GLY A 1 113 ? -3.031 6.698 -2.082 1.00 95.81 113 GLY A N 1
ATOM 948 C CA . GLY A 1 113 ? -4.487 6.854 -2.092 1.00 95.81 113 GLY A CA 1
ATOM 949 C C . GLY A 1 113 ? -5.216 6.039 -1.019 1.00 95.81 113 GLY A C 1
ATOM 950 O O . GLY A 1 113 ? -6.399 5.727 -1.179 1.00 95.81 113 GLY A O 1
ATOM 951 N N . ILE A 1 114 ? -4.527 5.653 0.057 1.00 96.44 114 ILE A N 1
ATOM 952 C CA . ILE A 1 114 ? -5.138 5.058 1.248 1.00 96.44 114 ILE A CA 1
ATOM 953 C C . ILE A 1 114 ? -5.639 6.185 2.151 1.00 96.44 114 ILE A C 1
ATOM 955 O O . ILE A 1 114 ? -4.853 6.967 2.674 1.00 96.44 114 ILE A O 1
ATOM 959 N N . ASP A 1 115 ? -6.951 6.236 2.367 1.00 96.06 115 ASP A N 1
ATOM 960 C CA . ASP A 1 115 ? -7.565 7.169 3.312 1.00 96.06 115 ASP A CA 1
ATOM 961 C C . ASP A 1 115 ? -7.386 6.654 4.746 1.00 96.06 115 ASP A C 1
ATOM 963 O O . ASP A 1 115 ? -8.028 5.687 5.164 1.00 96.06 115 ASP A O 1
ATOM 967 N N . ILE A 1 116 ? -6.447 7.256 5.473 1.00 96.00 116 ILE A N 1
ATOM 968 C CA . ILE A 1 116 ? -6.094 6.918 6.852 1.00 96.00 116 ILE A CA 1
ATOM 969 C C . ILE A 1 116 ? -5.653 8.178 7.592 1.00 96.00 116 ILE A C 1
ATOM 971 O O . ILE A 1 116 ? -5.158 9.117 6.982 1.00 96.00 116 ILE A O 1
ATOM 975 N N . SER A 1 117 ? -5.811 8.210 8.917 1.00 96.88 117 SER A N 1
ATOM 976 C CA . SER A 1 117 ? -5.281 9.289 9.758 1.00 96.88 117 SER A CA 1
ATOM 977 C C . SER A 1 117 ? -3.981 8.885 10.452 1.00 96.88 117 SER A C 1
ATOM 979 O O . SER A 1 117 ? -3.762 7.709 10.749 1.00 96.88 117 SER A O 1
ATOM 981 N N . SER A 1 118 ? -3.147 9.862 10.813 1.00 96.44 118 SER A N 1
ATOM 982 C CA . SER A 1 118 ? -1.930 9.628 11.607 1.00 96.44 118 SER A CA 1
ATOM 983 C C . SER A 1 118 ? -2.221 8.903 12.930 1.00 96.44 118 SER A C 1
ATOM 985 O O . SER A 1 118 ? -1.490 7.997 13.327 1.00 96.44 118 SER A O 1
ATOM 987 N N . GLY A 1 119 ? -3.348 9.223 13.576 1.00 96.50 119 GLY A N 1
ATOM 988 C CA . GLY A 1 119 ? -3.814 8.524 14.774 1.00 96.50 119 GLY A CA 1
ATOM 989 C C . GLY A 1 119 ? -4.125 7.043 14.530 1.00 96.50 119 GLY A C 1
ATOM 990 O O . GLY A 1 119 ? -3.826 6.213 15.385 1.00 96.50 119 GLY A O 1
ATOM 991 N N . GLN A 1 120 ? -4.674 6.687 13.363 1.00 95.50 120 GLN A N 1
ATOM 992 C CA . GLN A 1 120 ? -4.895 5.288 12.980 1.00 95.50 120 GLN A CA 1
ATOM 993 C C . GLN A 1 120 ? -3.581 4.557 12.688 1.00 95.50 120 GLN A C 1
ATOM 995 O O . GLN A 1 120 ? -3.446 3.410 13.100 1.00 95.50 120 GLN A O 1
ATOM 1000 N N . VAL A 1 121 ? -2.594 5.213 12.067 1.00 96.06 121 VAL A N 1
ATOM 1001 C CA . VAL A 1 121 ? -1.243 4.642 11.890 1.00 96.06 121 VAL A CA 1
ATOM 1002 C C . VAL A 1 121 ? -0.618 4.325 13.251 1.00 96.06 121 VAL A C 1
ATOM 1004 O O . VAL A 1 121 ? -0.218 3.187 13.502 1.00 96.06 121 VAL A O 1
ATOM 1007 N N . ASN A 1 122 ? -0.631 5.290 14.174 1.00 95.50 122 ASN A N 1
ATOM 1008 C CA . ASN A 1 122 ? -0.124 5.100 15.533 1.00 95.50 122 ASN A CA 1
ATOM 1009 C C . ASN A 1 122 ? -0.872 3.983 16.279 1.00 95.50 122 ASN A C 1
ATOM 1011 O O . ASN A 1 122 ? -0.262 3.171 16.975 1.00 95.50 122 ASN A O 1
ATOM 1015 N N . ARG A 1 123 ? -2.199 3.918 16.124 1.00 93.38 123 ARG A N 1
ATOM 1016 C CA . ARG A 1 123 ? -3.026 2.859 16.706 1.00 93.38 123 ARG A CA 1
ATOM 1017 C C . ARG A 1 123 ? -2.630 1.486 16.174 1.00 93.38 123 ARG A C 1
ATOM 1019 O O . ARG A 1 123 ? -2.438 0.567 16.962 1.00 93.38 123 ARG A O 1
ATOM 1026 N N . ILE A 1 124 ? -2.485 1.354 14.856 1.00 91.62 124 ILE A N 1
ATOM 1027 C CA . ILE A 1 124 ? -2.099 0.098 14.211 1.00 91.62 124 ILE A CA 1
ATOM 1028 C C . ILE A 1 124 ? -0.764 -0.394 14.768 1.00 91.62 124 ILE A C 1
ATOM 1030 O O . ILE A 1 124 ? -0.683 -1.547 15.182 1.00 91.62 124 ILE A O 1
ATOM 1034 N N . ILE A 1 125 ? 0.234 0.486 14.842 1.00 91.94 125 ILE A N 1
ATOM 1035 C CA . ILE A 1 125 ? 1.578 0.160 15.331 1.00 91.94 125 ILE A CA 1
ATOM 1036 C C . ILE A 1 125 ? 1.563 -0.269 16.804 1.00 91.94 125 ILE A C 1
ATOM 1038 O O . ILE A 1 125 ? 2.231 -1.230 17.175 1.00 91.94 125 ILE A O 1
ATOM 1042 N N . ASN A 1 126 ? 0.790 0.406 17.657 1.00 89.56 126 ASN A N 1
ATOM 1043 C CA . ASN A 1 126 ? 0.826 0.140 19.097 1.00 89.56 126 ASN A CA 1
ATOM 1044 C C . ASN A 1 126 ? -0.101 -0.993 19.560 1.00 89.56 126 ASN A C 1
ATOM 1046 O O . ASN A 1 126 ? 0.251 -1.688 20.512 1.00 89.56 126 ASN A O 1
ATOM 1050 N N . GLU A 1 127 ? -1.260 -1.183 18.920 1.00 82.06 127 GLU A N 1
ATOM 1051 C CA . GLU A 1 127 ? -2.314 -2.101 19.385 1.00 82.06 127 GLU A CA 1
ATOM 1052 C C . GLU A 1 127 ? -2.327 -3.463 18.669 1.00 82.06 127 GLU A C 1
ATOM 1054 O O . GLU A 1 127 ? -2.874 -4.415 19.214 1.00 82.06 127 GLU A O 1
ATOM 1059 N N . ASN A 1 128 ? -1.722 -3.607 17.482 1.00 68.38 128 ASN A N 1
ATOM 1060 C CA . ASN A 1 128 ? -1.780 -4.858 16.700 1.00 68.38 128 ASN A CA 1
ATOM 1061 C C . ASN A 1 128 ? -0.524 -5.741 16.816 1.00 68.38 128 ASN A C 1
ATOM 1063 O O . ASN A 1 128 ? -0.251 -6.549 15.927 1.00 68.38 128 ASN A O 1
ATOM 1067 N N . LYS A 1 129 ? 0.228 -5.636 17.918 1.00 59.97 129 LYS A N 1
ATOM 1068 C CA . LYS A 1 129 ? 1.449 -6.436 18.146 1.00 59.97 129 LYS A CA 1
ATOM 1069 C C . LYS A 1 129 ? 1.183 -7.946 18.095 1.00 59.97 129 LYS A C 1
ATOM 1071 O O . LYS A 1 129 ? 1.966 -8.689 17.513 1.00 59.97 129 LYS A O 1
ATOM 1076 N N . ASP A 1 130 ? 0.037 -8.391 18.607 1.00 56.12 130 ASP A N 1
ATOM 1077 C CA . ASP A 1 130 ? -0.327 -9.816 18.643 1.00 56.12 130 ASP A CA 1
ATOM 1078 C C . ASP A 1 130 ? -0.672 -10.383 17.255 1.00 56.12 130 ASP A C 1
ATOM 1080 O O . ASP A 1 130 ? -0.438 -11.559 16.970 1.00 56.12 130 ASP A O 1
ATOM 1084 N N . ILE A 1 131 ? -1.184 -9.535 16.357 1.00 57.53 131 ILE A N 1
ATOM 1085 C CA . ILE A 1 131 ? -1.522 -9.908 14.978 1.00 57.53 131 ILE A CA 1
ATOM 1086 C C . ILE A 1 131 ? -0.246 -10.197 14.174 1.00 57.53 131 ILE A C 1
ATOM 1088 O O . ILE A 1 131 ? -0.217 -11.138 13.381 1.00 57.53 131 ILE A O 1
ATOM 1092 N N . PHE A 1 132 ? 0.827 -9.451 14.448 1.00 49.59 132 PHE A N 1
ATOM 1093 C CA . PHE A 1 132 ? 2.146 -9.641 13.843 1.00 49.59 132 PHE A CA 1
ATOM 1094 C C . PHE A 1 132 ? 2.773 -11.000 14.198 1.00 49.59 132 PHE A C 1
ATOM 1096 O O . PHE A 1 132 ? 3.485 -11.606 13.400 1.00 49.59 132 PHE A O 1
ATOM 1103 N N . HIS A 1 133 ? 2.466 -11.534 15.383 1.00 47.34 133 HIS A N 1
ATOM 1104 C CA . HIS A 1 133 ? 2.937 -12.854 15.803 1.00 47.34 133 HIS A CA 1
ATOM 1105 C C . HIS A 1 133 ? 2.096 -14.004 15.227 1.00 47.34 133 HIS A C 1
ATOM 1107 O O . HIS A 1 133 ? 2.627 -15.093 14.992 1.00 47.34 133 HIS A O 1
ATOM 1113 N N . ALA A 1 134 ? 0.811 -13.770 14.944 1.00 44.41 134 ALA A N 1
ATOM 1114 C CA . ALA A 1 134 ? -0.085 -14.772 14.367 1.00 44.41 134 ALA A CA 1
ATOM 1115 C C . ALA A 1 134 ? 0.206 -15.074 12.882 1.00 44.41 134 ALA A C 1
ATOM 1117 O O . ALA A 1 134 ? -0.104 -16.169 12.409 1.00 44.41 134 ALA A O 1
ATOM 1118 N N . GLU A 1 135 ? 0.862 -14.165 12.151 1.00 45.16 135 GLU A N 1
ATOM 1119 C CA . GLU A 1 135 ? 1.273 -14.387 10.754 1.00 45.16 135 GLU A CA 1
ATOM 1120 C C . GLU A 1 135 ? 2.319 -15.506 10.592 1.00 45.16 135 GLU A C 1
ATOM 1122 O O . GLU A 1 135 ? 2.410 -16.113 9.524 1.00 45.16 135 GLU A O 1
ATOM 1127 N N . LYS A 1 136 ? 3.034 -15.882 11.665 1.00 45.56 136 LYS A N 1
ATOM 1128 C CA . LYS A 1 136 ? 3.914 -17.064 11.661 1.00 45.56 136 LYS A CA 1
ATOM 1129 C C . LYS A 1 136 ? 3.161 -18.403 11.702 1.00 45.56 136 LYS A C 1
ATOM 1131 O O . LYS A 1 136 ? 3.783 -19.435 11.464 1.00 45.56 136 LYS A O 1
ATOM 1136 N N . VAL A 1 137 ? 1.847 -18.424 11.964 1.00 34.03 137 VAL A N 1
ATOM 1137 C CA . VAL A 1 137 ? 1.056 -19.663 12.096 1.00 34.03 137 VAL A CA 1
ATOM 1138 C C . VAL A 1 137 ? -0.227 -19.603 11.251 1.00 34.03 137 VAL A C 1
ATOM 1140 O O . VAL A 1 137 ? -1.338 -19.480 11.749 1.00 34.03 137 VAL A O 1
ATOM 1143 N N . GLY A 1 138 ? -0.070 -19.719 9.930 1.00 35.75 138 GLY A N 1
ATOM 1144 C CA . GLY A 1 138 ? -0.922 -20.562 9.071 1.00 35.75 138 GLY A CA 1
ATOM 1145 C C . GLY A 1 138 ? -2.457 -20.418 9.102 1.00 35.75 138 GLY A C 1
ATOM 1146 O O . GLY A 1 138 ? -3.134 -21.418 8.874 1.00 35.75 138 GLY A O 1
ATOM 1147 N N . GLY A 1 139 ? -3.033 -19.237 9.357 1.00 37.91 139 GLY A N 1
ATOM 1148 C CA . GLY A 1 139 ? -4.486 -19.102 9.588 1.00 37.91 139 GLY A CA 1
ATOM 1149 C C . GLY A 1 139 ? -5.338 -18.356 8.547 1.00 37.91 139 GLY A C 1
ATOM 1150 O O . GLY A 1 139 ? -6.562 -18.416 8.629 1.00 37.91 139 GLY A O 1
ATOM 1151 N N . VAL A 1 140 ? -4.761 -17.642 7.571 1.00 42.69 140 VAL A N 1
ATOM 1152 C CA . VAL A 1 140 ? -5.507 -16.627 6.772 1.00 42.69 140 VAL A CA 1
ATOM 1153 C C . VAL A 1 140 ? -5.807 -17.070 5.325 1.00 42.69 140 VAL A C 1
ATOM 1155 O O . VAL A 1 140 ? -6.220 -16.289 4.473 1.00 42.69 140 VAL A O 1
ATOM 1158 N N . LEU A 1 141 ? -5.664 -18.358 5.012 1.00 43.38 141 LEU A N 1
ATOM 1159 C CA . LEU A 1 141 ? -5.717 -18.839 3.623 1.00 43.38 141 LEU A CA 1
ATOM 1160 C C . LEU A 1 141 ? -7.121 -19.008 3.017 1.00 43.38 141 LEU A C 1
ATOM 1162 O O . LEU A 1 141 ? -7.211 -19.332 1.837 1.00 43.38 141 LEU A O 1
ATOM 1166 N N . LYS A 1 142 ? -8.222 -18.816 3.762 1.00 41.47 142 LYS A N 1
ATOM 1167 C CA . LYS A 1 142 ? -9.533 -19.315 3.292 1.00 41.47 142 LYS A CA 1
ATOM 1168 C C . LYS A 1 142 ? -10.596 -18.281 2.898 1.00 41.47 142 LYS A C 1
ATOM 1170 O O . LYS A 1 142 ? -11.444 -18.633 2.089 1.00 41.47 142 LYS A O 1
ATOM 1175 N N . HIS A 1 143 ? -10.568 -17.033 3.388 1.00 39.81 143 HIS A N 1
ATOM 1176 C CA . HIS A 1 143 ? -11.684 -16.092 3.124 1.00 39.81 143 H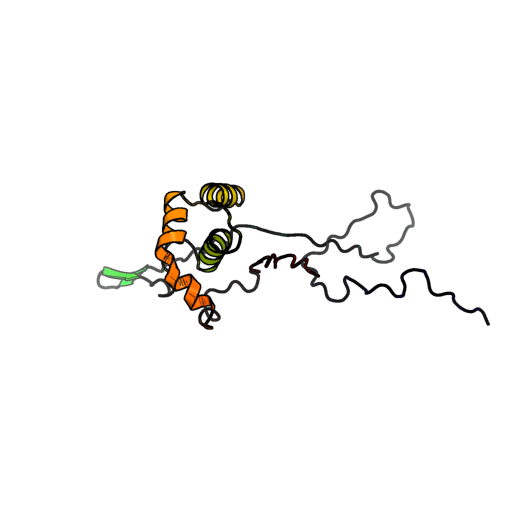IS A CA 1
ATOM 1177 C C . HIS A 1 143 ? -11.323 -14.604 2.919 1.00 39.81 143 HIS A C 1
ATOM 1179 O O . HIS A 1 143 ? -12.219 -13.817 2.628 1.00 39.81 143 HIS A O 1
ATOM 1185 N N . GLY A 1 144 ? -10.047 -14.207 3.021 1.00 42.47 144 GLY A N 1
ATOM 1186 C CA . GLY A 1 144 ? -9.627 -12.796 2.906 1.00 42.47 144 GLY A CA 1
ATOM 1187 C C . GLY A 1 144 ? -8.388 -12.544 2.040 1.00 42.47 144 GLY A C 1
ATOM 1188 O O . GLY A 1 144 ? -7.981 -11.394 1.873 1.00 42.47 144 GLY A O 1
ATOM 1189 N N . PHE A 1 145 ? -7.790 -13.598 1.476 1.00 52.34 145 PHE A N 1
ATOM 1190 C CA . PHE A 1 145 ? -6.615 -13.482 0.618 1.00 52.34 145 PHE A CA 1
ATOM 1191 C C . PHE A 1 145 ? -7.039 -13.046 -0.787 1.00 52.34 145 PHE A C 1
ATOM 1193 O O . PHE A 1 145 ? -7.770 -13.759 -1.474 1.00 52.34 145 PHE A O 1
ATOM 1200 N N . ASN A 1 146 ? -6.579 -11.875 -1.231 1.00 54.50 146 ASN A N 1
ATOM 1201 C CA . ASN A 1 146 ? -6.638 -11.537 -2.646 1.00 54.50 146 ASN A CA 1
ATOM 1202 C C . ASN A 1 146 ? -5.549 -12.365 -3.354 1.00 54.50 146 ASN A C 1
ATOM 1204 O O . ASN A 1 146 ? -4.370 -12.105 -3.121 1.00 54.50 146 ASN A O 1
ATOM 1208 N N . PRO A 1 147 ? -5.895 -13.315 -4.244 1.00 53.12 147 PRO A N 1
ATOM 1209 C CA . PRO A 1 147 ? -4.917 -14.184 -4.904 1.00 53.12 147 PRO A CA 1
ATOM 1210 C C . PRO A 1 147 ? -3.947 -13.433 -5.831 1.00 53.12 147 PRO A C 1
ATOM 1212 O O . PRO A 1 147 ? -3.019 -14.033 -6.366 1.00 53.12 147 PRO A O 1
ATOM 1215 N N . LYS A 1 148 ? -4.170 -12.132 -6.057 1.00 52.47 148 LYS A N 1
ATOM 1216 C CA . LYS A 1 148 ? -3.293 -11.239 -6.822 1.00 52.47 148 LYS A CA 1
ATOM 1217 C C . LYS A 1 148 ? -2.394 -10.367 -5.938 1.00 52.47 148 LYS A C 1
ATOM 1219 O O . LYS A 1 148 ? -1.641 -9.566 -6.481 1.00 52.47 148 LYS A O 1
ATOM 1224 N N . MET A 1 149 ? -2.501 -10.460 -4.612 1.00 51.22 149 MET A N 1
ATOM 1225 C CA . MET A 1 149 ? -1.728 -9.631 -3.691 1.00 51.22 149 MET A CA 1
ATOM 1226 C C . MET A 1 149 ? -0.354 -10.245 -3.451 1.00 51.22 149 MET A C 1
ATOM 1228 O O . MET A 1 14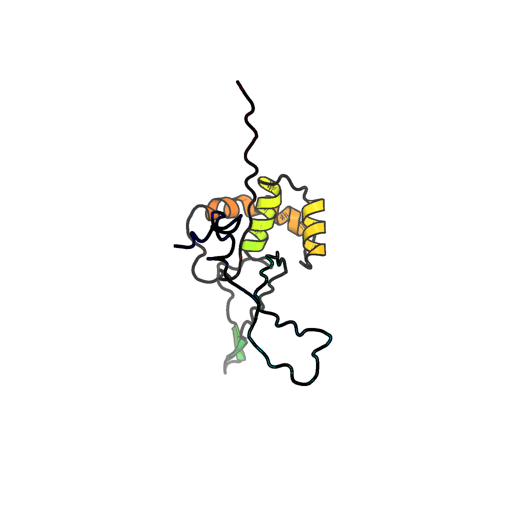9 ? -0.240 -11.406 -3.065 1.00 51.22 149 MET A O 1
ATOM 1232 N N . VAL A 1 150 ? 0.679 -9.445 -3.686 1.00 55.12 150 VAL A N 1
ATOM 1233 C CA . VAL A 1 150 ? 2.069 -9.785 -3.396 1.00 55.12 150 VAL A CA 1
ATOM 1234 C C . VAL A 1 150 ? 2.517 -8.844 -2.290 1.00 55.12 150 VAL A C 1
ATOM 1236 O O . VAL A 1 150 ? 2.473 -7.629 -2.466 1.00 55.12 150 VAL A O 1
ATOM 1239 N N . ILE A 1 151 ? 2.900 -9.404 -1.146 1.00 54.53 151 ILE A N 1
ATOM 1240 C CA . ILE A 1 151 ? 3.575 -8.650 -0.091 1.00 54.53 151 ILE A CA 1
ATOM 1241 C C . ILE A 1 151 ? 5.061 -8.706 -0.430 1.00 54.53 151 ILE A C 1
ATOM 1243 O O . ILE A 1 151 ? 5.637 -9.790 -0.517 1.00 54.53 151 ILE A O 1
ATOM 1247 N N . ILE A 1 152 ? 5.649 -7.543 -0.699 1.00 54.00 152 ILE A N 1
ATOM 1248 C CA . ILE A 1 152 ? 7.087 -7.402 -0.918 1.00 54.00 152 ILE A CA 1
ATOM 1249 C C . ILE A 1 152 ? 7.688 -7.020 0.433 1.00 54.00 152 ILE A C 1
ATOM 1251 O O . ILE A 1 152 ? 7.332 -5.990 0.998 1.00 54.00 152 ILE A O 1
ATOM 1255 N N . SER A 1 153 ? 8.559 -7.878 0.947 1.00 45.25 153 SER A N 1
ATOM 1256 C CA . SER A 1 153 ? 9.414 -7.622 2.103 1.00 45.25 153 SER A CA 1
ATOM 1257 C C . SER A 1 153 ? 10.848 -7.671 1.583 1.00 45.25 153 SER A C 1
ATOM 1259 O O . SER A 1 153 ? 11.234 -8.666 0.965 1.00 45.25 153 SER A O 1
ATOM 1261 N N . ASP A 1 154 ? 11.582 -6.567 1.725 1.00 50.78 154 ASP A N 1
ATOM 1262 C CA . ASP A 1 154 ? 13.014 -6.515 1.433 1.00 50.78 154 ASP A CA 1
ATOM 1263 C C . ASP A 1 154 ? 13.758 -6.822 2.735 1.00 50.78 154 ASP A C 1
ATOM 1265 O O . ASP A 1 154 ? 13.775 -6.007 3.654 1.00 50.78 154 ASP A O 1
ATOM 1269 N N . ASP A 1 155 ? 14.306 -8.031 2.841 1.00 41.44 155 ASP A N 1
ATOM 1270 C CA . ASP A 1 155 ? 15.229 -8.390 3.916 1.00 41.44 155 ASP A CA 1
ATOM 1271 C C . ASP A 1 155 ? 16.616 -7.869 3.522 1.00 41.44 155 ASP A C 1
ATOM 1273 O O . ASP A 1 155 ? 17.384 -8.536 2.821 1.00 41.44 155 ASP A O 1
ATOM 1277 N N . ALA A 1 156 ? 16.931 -6.636 3.918 1.00 42.53 156 ALA A N 1
ATOM 1278 C CA . ALA A 1 156 ? 18.271 -6.083 3.784 1.00 42.53 156 ALA A CA 1
ATOM 1279 C C . ALA A 1 156 ? 19.187 -6.682 4.868 1.00 42.53 156 ALA A C 1
ATOM 1281 O O . ALA A 1 156 ? 19.539 -6.044 5.860 1.00 42.53 156 ALA A O 1
ATOM 1282 N N . GLY A 1 157 ? 19.592 -7.937 4.671 1.00 39.94 157 GLY A N 1
ATOM 1283 C CA . GLY A 1 157 ? 20.609 -8.596 5.482 1.00 39.94 157 GLY A CA 1
ATOM 1284 C C . GLY A 1 157 ? 21.984 -7.936 5.320 1.00 39.94 157 GLY A C 1
ATOM 1285 O O . GLY A 1 157 ? 22.663 -8.139 4.318 1.00 39.94 157 GLY A O 1
ATOM 1286 N N . GLN A 1 158 ? 22.365 -7.144 6.325 1.00 42.84 158 GLN A N 1
ATOM 1287 C CA . GLN A 1 158 ? 23.715 -6.923 6.871 1.00 42.84 158 GLN A CA 1
ATOM 1288 C C . GLN A 1 158 ? 24.916 -7.349 5.993 1.00 42.84 158 GLN A C 1
ATOM 1290 O O . GLN A 1 158 ? 25.218 -8.534 5.834 1.00 42.84 158 GLN A O 1
ATOM 1295 N N . PHE A 1 159 ? 25.718 -6.374 5.549 1.00 34.44 159 PHE A N 1
ATOM 1296 C CA . PHE A 1 159 ? 27.099 -6.635 5.138 1.00 34.44 159 PHE A CA 1
ATOM 1297 C C . PHE A 1 159 ? 27.937 -6.995 6.375 1.00 34.44 159 PHE A C 1
ATOM 1299 O O . PHE A 1 159 ? 28.443 -6.114 7.065 1.00 34.44 159 PHE A O 1
ATOM 1306 N N . ASN A 1 160 ? 28.130 -8.287 6.643 1.00 39.03 160 ASN A N 1
ATOM 1307 C CA . ASN A 1 160 ? 29.256 -8.729 7.464 1.00 39.03 160 ASN A CA 1
ATOM 1308 C C . ASN A 1 160 ? 30.534 -8.623 6.624 1.00 39.03 160 ASN A C 1
ATOM 1310 O O . ASN A 1 160 ? 30.900 -9.552 5.906 1.00 39.03 160 ASN A O 1
ATOM 1314 N N . SER A 1 161 ? 31.214 -7.481 6.702 1.00 35.69 161 SER A N 1
ATOM 1315 C CA . SER A 1 161 ? 32.621 -7.388 6.324 1.00 35.69 161 SER A CA 1
ATOM 1316 C C . SER A 1 161 ? 33.485 -7.661 7.555 1.00 35.69 161 SER A C 1
ATOM 1318 O O . SER A 1 161 ? 33.713 -6.762 8.359 1.00 35.69 161 SER A O 1
ATOM 1320 N N . PHE A 1 162 ? 33.983 -8.886 7.676 1.00 34.16 162 PHE A N 1
ATOM 1321 C CA . PHE A 1 162 ? 35.169 -9.197 8.473 1.00 34.16 162 PHE A CA 1
ATOM 1322 C C . PHE A 1 162 ? 36.050 -10.151 7.660 1.00 34.16 162 PHE A C 1
ATOM 1324 O O . PHE A 1 162 ? 35.527 -11.112 7.088 1.00 34.16 162 PHE A O 1
ATOM 1331 N N . PRO A 1 163 ? 37.368 -9.935 7.594 1.00 45.09 163 PRO A N 1
ATOM 1332 C CA . PRO A 1 163 ? 38.316 -10.958 7.994 1.00 45.09 163 PRO A CA 1
ATOM 1333 C C . PRO A 1 163 ? 38.428 -11.032 9.525 1.00 45.09 163 PRO A C 1
ATOM 1335 O O . PRO A 1 163 ? 38.375 -9.966 10.182 1.00 45.09 163 PRO A O 1
#

Foldseek 3Di:
DDDDDPDPCPPPPPPCPPDDDPDDDDDDDPDDDPPDDDDDDDDDDDDDDDQADDADDDDWDWDADPVGDIDTHDDDPQDDDRDDLLVLLLLQCCVPPVVHDLVRSVVVCVVRVNDDDSVVSVCSNPPCPVSNVCVVDDDDPDDRDDPPDDDDHDRPDDDPDDD